Protein AF-A0A958SBP0-F1 (afdb_monomer_lite)

Secondary structure (DSSP, 8-state):
-HHHHHHHTT--HHHHHHHHHHHHT--SS-HHHHHHHHT--S---HHHHHHHHHHHHHHIIIIIS---HHHHHHTTT-HHHHHHHHHHHGGG-

Sequence (93 aa):
KHLGLIRYATLPTWIDEGYADYIAQDSTVSREEGIALLKSDKSVDWKSINNFVYGQVVKFALETKKWSFEDLVNHGSDFEKLRIEFFESLKNL

Foldseek 3Di:
DVVVVVLVVDQQPLLVLLVVCLVVVDQPADPVRLVVVVVDPDDDPPVSNSSVLSVQLNCCCCPVVVDDSVRCSVCRVCSVVSSVVSVVVSVVD

Structure (mmCIF, N/CA/C/O backbone):
data_AF-A0A958SBP0-F1
#
_entry.id   AF-A0A958SBP0-F1
#
loop_
_atom_site.group_PDB
_atom_site.id
_atom_site.type_symbol
_atom_site.label_atom_id
_atom_site.label_alt_id
_atom_site.label_comp_id
_atom_site.label_asym_id
_atom_site.label_entity_id
_atom_site.label_seq_id
_atom_site.pdbx_PDB_ins_code
_atom_site.Cartn_x
_atom_site.Cartn_y
_atom_site.Cartn_z
_atom_site.occupancy
_atom_site.B_iso_or_equiv
_atom_site.auth_seq_id
_atom_site.auth_comp_id
_atom_site.auth_asym_id
_atom_site.auth_atom_id
_atom_site.pdbx_PDB_model_num
ATOM 1 N N . LYS A 1 1 ? 7.069 -1.734 -25.657 1.00 47.59 1 LYS A N 1
ATOM 2 C CA . LYS A 1 1 ? 6.823 -2.959 -24.848 1.00 47.59 1 LYS A CA 1
ATOM 3 C C . LYS A 1 1 ? 7.923 -3.259 -23.815 1.00 47.59 1 LYS A C 1
ATOM 5 O O . LYS A 1 1 ? 7.609 -3.908 -22.833 1.00 47.59 1 LYS A O 1
ATOM 10 N N . HIS A 1 2 ? 9.163 -2.768 -23.959 1.00 51.94 2 HIS A N 1
ATOM 11 C CA . HIS A 1 2 ? 10.237 -3.034 -22.978 1.00 51.94 2 HIS A CA 1
ATOM 12 C C . HIS A 1 2 ? 10.253 -2.103 -21.751 1.00 51.94 2 HIS A C 1
ATOM 14 O O . HIS A 1 2 ? 10.692 -2.526 -20.691 1.00 51.94 2 HIS A O 1
ATOM 20 N N . LEU A 1 3 ? 9.702 -0.885 -21.850 1.00 52.75 3 LEU A N 1
ATOM 21 C CA . LEU A 1 3 ? 9.647 0.055 -20.719 1.00 52.75 3 LEU A CA 1
ATOM 22 C C . LEU A 1 3 ? 8.768 -0.452 -19.558 1.00 52.75 3 LEU A C 1
ATOM 24 O O . LEU A 1 3 ? 9.097 -0.231 -18.399 1.00 52.75 3 LEU A O 1
ATOM 28 N N . GLY A 1 4 ? 7.687 -1.181 -19.869 1.00 53.16 4 GLY A N 1
ATOM 29 C CA . GLY A 1 4 ? 6.839 -1.819 -18.857 1.00 53.16 4 GLY A CA 1
ATOM 30 C C . GLY A 1 4 ? 7.609 -2.863 -18.048 1.00 53.16 4 GLY A C 1
ATOM 31 O O . GLY A 1 4 ? 7.627 -2.788 -16.829 1.00 53.16 4 GLY A O 1
ATOM 32 N N . LEU A 1 5 ? 8.328 -3.769 -18.721 1.00 54.03 5 LEU A N 1
ATOM 33 C CA . LEU A 1 5 ? 9.136 -4.814 -18.074 1.00 54.03 5 LEU A CA 1
ATOM 34 C C . LEU A 1 5 ? 10.251 -4.243 -17.180 1.00 54.03 5 LEU A C 1
ATOM 36 O O . LEU A 1 5 ? 10.504 -4.791 -16.114 1.00 54.03 5 LEU A O 1
ATOM 40 N N . ILE A 1 6 ? 10.877 -3.128 -17.576 1.00 54.38 6 ILE A N 1
ATOM 41 C CA . ILE A 1 6 ? 11.906 -2.458 -16.762 1.00 54.38 6 ILE A CA 1
ATOM 42 C C . ILE A 1 6 ? 11.293 -1.843 -15.496 1.00 54.38 6 ILE A C 1
ATOM 44 O O . ILE A 1 6 ? 11.874 -1.974 -14.426 1.00 54.38 6 ILE A O 1
ATOM 48 N N . ARG A 1 7 ? 10.102 -1.230 -15.590 1.00 55.50 7 ARG A N 1
ATOM 49 C CA . ARG A 1 7 ? 9.398 -0.678 -14.417 1.00 55.50 7 ARG A CA 1
ATOM 50 C C . ARG A 1 7 ? 8.979 -1.761 -13.421 1.00 55.50 7 ARG A C 1
ATOM 52 O O . ARG A 1 7 ? 9.072 -1.528 -12.223 1.00 55.50 7 ARG A O 1
ATOM 59 N N . TYR A 1 8 ? 8.565 -2.935 -13.906 1.00 56.91 8 TYR A N 1
ATOM 60 C CA . TYR A 1 8 ? 8.251 -4.084 -13.047 1.00 56.91 8 TYR A CA 1
ATOM 61 C C . TYR A 1 8 ? 9.490 -4.646 -12.332 1.00 56.91 8 TYR A C 1
ATOM 63 O O . TYR A 1 8 ? 9.379 -5.098 -11.201 1.00 56.91 8 TYR A O 1
ATOM 71 N N . ALA A 1 9 ? 10.674 -4.579 -12.951 1.00 60.91 9 ALA A N 1
ATOM 72 C CA . ALA A 1 9 ? 11.920 -5.054 -12.345 1.00 60.91 9 ALA A CA 1
ATOM 73 C C . ALA A 1 9 ? 12.454 -4.149 -11.213 1.00 60.91 9 ALA A C 1
ATOM 75 O O . ALA A 1 9 ? 13.373 -4.548 -10.502 1.00 60.91 9 ALA A O 1
ATOM 76 N N . THR A 1 10 ? 11.912 -2.937 -11.051 1.00 74.25 10 THR A N 1
ATOM 77 C CA . THR A 1 10 ? 12.364 -1.944 -10.060 1.00 74.25 10 THR A CA 1
ATOM 78 C C . THR A 1 10 ? 11.216 -1.408 -9.209 1.00 74.25 10 THR A C 1
ATOM 80 O O . THR A 1 10 ? 11.226 -0.234 -8.826 1.00 74.25 10 THR A O 1
ATOM 83 N N . LEU A 1 11 ? 10.186 -2.219 -8.961 1.00 82.56 11 LEU A N 1
ATOM 84 C CA . LEU A 1 11 ? 9.096 -1.793 -8.092 1.00 82.56 11 LEU A CA 1
ATOM 85 C C . LEU A 1 11 ? 9.617 -1.545 -6.670 1.00 82.56 11 LEU A C 1
ATOM 87 O O . LEU A 1 11 ? 10.415 -2.332 -6.157 1.00 82.56 11 LEU A O 1
ATOM 91 N N . PRO A 1 12 ? 9.172 -0.463 -6.010 1.00 88.69 12 PRO A N 1
ATOM 92 C CA . PRO A 1 12 ? 9.379 -0.303 -4.581 1.00 88.69 12 PRO A CA 1
ATOM 93 C C . PRO A 1 12 ? 8.842 -1.516 -3.818 1.00 88.69 12 PRO A C 1
ATOM 95 O O . PRO A 1 12 ? 7.735 -1.975 -4.097 1.00 88.69 12 PRO A O 1
ATOM 98 N N . THR A 1 13 ? 9.591 -1.983 -2.817 1.00 89.12 13 THR A N 1
ATOM 99 C CA . THR A 1 13 ? 9.255 -3.179 -2.023 1.00 89.12 13 THR A CA 1
ATOM 100 C C . THR A 1 13 ? 7.831 -3.149 -1.473 1.00 89.12 13 THR A C 1
ATOM 102 O O . THR A 1 13 ? 7.133 -4.151 -1.535 1.00 89.12 13 THR A O 1
ATOM 105 N N . TRP A 1 14 ? 7.358 -1.989 -1.008 1.00 90.00 14 TRP A N 1
ATOM 106 C CA . TRP A 1 14 ? 6.009 -1.854 -0.455 1.00 90.00 14 TRP A CA 1
ATOM 107 C C . TRP A 1 14 ? 4.892 -2.060 -1.491 1.00 90.00 14 TRP A C 1
ATOM 109 O O . TRP A 1 14 ? 3.799 -2.489 -1.128 1.00 90.00 14 TRP A O 1
ATOM 119 N N . ILE A 1 15 ? 5.150 -1.760 -2.771 1.00 92.00 15 ILE A N 1
ATOM 120 C CA . ILE A 1 15 ? 4.210 -2.043 -3.862 1.00 92.00 15 ILE A CA 1
ATOM 121 C C . ILE A 1 15 ? 4.279 -3.520 -4.205 1.00 92.00 15 ILE A C 1
ATOM 123 O O . ILE A 1 15 ? 3.236 -4.138 -4.351 1.00 92.00 15 ILE A O 1
ATOM 127 N N . ASP A 1 16 ? 5.483 -4.075 -4.332 1.00 90.44 16 ASP A N 1
ATOM 128 C CA . ASP A 1 16 ? 5.667 -5.473 -4.720 1.00 90.44 16 ASP A CA 1
ATOM 129 C C . ASP A 1 16 ? 5.039 -6.428 -3.689 1.00 90.44 16 ASP A C 1
ATOM 131 O O . ASP A 1 16 ? 4.098 -7.160 -3.999 1.00 90.44 16 ASP A O 1
ATOM 135 N N . GLU A 1 17 ? 5.462 -6.327 -2.427 1.00 88.25 17 GLU A N 1
ATOM 136 C CA . GLU A 1 17 ? 4.945 -7.155 -1.332 1.00 88.25 17 GLU A CA 1
ATOM 137 C C . GLU A 1 17 ? 3.480 -6.821 -1.013 1.00 88.25 17 GLU A C 1
ATOM 139 O O . GLU A 1 17 ? 2.640 -7.713 -0.921 1.00 88.25 17 GLU A O 1
ATOM 144 N N . GLY A 1 18 ? 3.135 -5.532 -0.913 1.00 90.19 18 GLY A N 1
ATOM 145 C CA . GLY A 1 18 ? 1.780 -5.116 -0.548 1.00 90.19 18 GLY A CA 1
ATOM 146 C C . GLY A 1 18 ? 0.729 -5.441 -1.613 1.00 90.19 18 GLY A C 1
ATOM 147 O O . GLY A 1 18 ? -0.411 -5.765 -1.278 1.00 90.19 18 GLY A O 1
ATOM 148 N N . TYR A 1 19 ? 1.084 -5.375 -2.901 1.00 90.69 19 TYR A N 1
ATOM 149 C CA . TYR A 1 19 ? 0.176 -5.756 -3.984 1.00 90.69 19 TYR A CA 1
ATOM 150 C C . TYR A 1 19 ? 0.025 -7.273 -4.088 1.00 90.69 19 TYR A C 1
ATOM 152 O O . TYR A 1 19 ? -1.086 -7.743 -4.336 1.00 90.69 19 TYR A O 1
ATOM 160 N N . ALA A 1 20 ? 1.093 -8.040 -3.846 1.00 88.25 20 ALA A N 1
ATOM 161 C CA . ALA A 1 20 ? 1.002 -9.493 -3.738 1.00 88.25 20 ALA A CA 1
ATOM 162 C C . ALA A 1 20 ? 0.038 -9.909 -2.612 1.00 88.25 20 ALA A C 1
ATOM 164 O O . ALA A 1 20 ? -0.890 -10.679 -2.871 1.00 88.25 20 ALA A O 1
ATOM 165 N N . ASP A 1 21 ? 0.177 -9.322 -1.419 1.00 85.44 21 ASP A N 1
ATOM 166 C CA . ASP A 1 21 ? -0.726 -9.556 -0.282 1.00 85.44 21 ASP A CA 1
ATOM 167 C C . ASP A 1 21 ? -2.177 -9.146 -0.604 1.00 85.44 21 ASP A C 1
ATOM 169 O O . ASP A 1 21 ? -3.127 -9.869 -0.296 1.00 85.44 21 ASP A O 1
ATOM 173 N N . TYR A 1 22 ? -2.376 -8.006 -1.279 1.00 87.56 22 TYR A N 1
ATOM 174 C CA . TYR A 1 22 ? -3.704 -7.551 -1.708 1.00 87.56 22 TYR A CA 1
ATOM 175 C C . TYR A 1 22 ? -4.388 -8.546 -2.659 1.00 87.56 22 TYR A C 1
ATOM 177 O O . TYR A 1 22 ? -5.574 -8.839 -2.495 1.00 87.56 22 TYR A O 1
ATOM 185 N N . ILE A 1 23 ? -3.656 -9.076 -3.645 1.00 87.19 23 ILE A N 1
ATOM 186 C CA . ILE A 1 23 ? -4.186 -10.042 -4.620 1.00 87.19 23 ILE A CA 1
ATOM 187 C C . ILE A 1 23 ? -4.443 -11.403 -3.978 1.00 87.19 23 ILE A C 1
ATOM 189 O O . ILE A 1 23 ? -5.452 -12.036 -4.296 1.00 87.19 23 ILE A O 1
ATOM 193 N N . ALA A 1 24 ? -3.567 -11.841 -3.071 1.00 83.75 24 ALA A N 1
ATOM 194 C CA . ALA A 1 24 ? -3.746 -13.084 -2.331 1.00 83.75 24 ALA A CA 1
ATOM 195 C C . ALA A 1 24 ? -5.034 -13.072 -1.491 1.00 83.75 24 ALA A C 1
ATOM 197 O O . ALA A 1 24 ? -5.590 -14.135 -1.229 1.00 83.75 24 ALA A O 1
ATOM 198 N N . GLN A 1 25 ? -5.519 -11.882 -1.097 1.00 72.38 25 GLN A N 1
ATOM 199 C CA . GLN A 1 25 ? -6.618 -11.679 -0.138 1.00 72.38 25 GLN A CA 1
ATOM 200 C C . GLN A 1 25 ? -6.403 -12.399 1.201 1.00 72.38 25 GLN A C 1
ATOM 202 O O . GLN A 1 25 ? -7.322 -12.493 2.013 1.00 72.38 25 GLN A O 1
ATOM 207 N N . ASP A 1 26 ? -5.185 -12.873 1.435 1.00 60.50 26 ASP A N 1
ATOM 208 C CA . ASP A 1 26 ? -4.791 -13.680 2.569 1.00 60.50 26 ASP A CA 1
ATOM 209 C C . ASP A 1 26 ? -3.536 -13.031 3.138 1.00 60.50 26 ASP A C 1
ATOM 211 O O . ASP A 1 26 ? -2.487 -12.970 2.498 1.00 60.50 26 ASP A O 1
ATOM 215 N N . SER A 1 27 ? -3.697 -12.433 4.310 1.00 58.72 27 SER A N 1
ATOM 216 C CA . SER A 1 27 ? -2.619 -11.810 5.059 1.00 58.72 27 SER A CA 1
ATOM 217 C C . SER A 1 27 ? -2.368 -12.694 6.266 1.00 58.72 27 SER A C 1
ATOM 219 O O . SER A 1 27 ? -3.312 -13.076 6.955 1.00 58.72 27 SER A O 1
ATOM 221 N N . THR A 1 28 ? -1.098 -12.962 6.572 1.00 59.28 28 THR A N 1
ATOM 222 C CA . THR A 1 28 ? -0.677 -13.738 7.753 1.00 59.28 28 THR A CA 1
ATOM 223 C C . THR A 1 28 ? -1.249 -13.181 9.068 1.00 59.28 28 THR A C 1
ATOM 225 O O . THR A 1 28 ? -1.301 -13.886 10.071 1.00 59.28 28 THR A O 1
ATOM 228 N N . VAL A 1 29 ? -1.680 -11.915 9.069 1.00 63.03 29 VAL A N 1
ATOM 229 C CA . VAL A 1 29 ? -2.357 -11.236 10.179 1.00 63.03 29 VAL A CA 1
ATOM 230 C C . VAL A 1 29 ? -3.732 -10.761 9.699 1.00 63.03 29 VAL A C 1
ATOM 232 O O . VAL A 1 29 ? -3.816 -10.041 8.700 1.00 63.03 29 VAL A O 1
ATOM 235 N N . SER A 1 30 ? -4.822 -11.111 10.386 1.00 67.81 30 SER A N 1
ATOM 236 C CA . SER A 1 30 ? -6.144 -10.585 10.006 1.00 67.81 30 SER A CA 1
ATOM 237 C C . SER A 1 30 ? -6.179 -9.054 10.111 1.00 67.81 30 SER A C 1
ATOM 239 O O . SER A 1 30 ? -5.402 -8.439 10.848 1.00 67.81 30 SER A O 1
ATOM 241 N N . ARG A 1 31 ? -7.080 -8.398 9.370 1.00 66.81 31 ARG A N 1
ATOM 242 C CA . ARG A 1 31 ? -7.197 -6.929 9.399 1.00 66.81 31 ARG A CA 1
ATOM 243 C C . ARG A 1 31 ? -7.429 -6.426 10.826 1.00 66.81 31 ARG A C 1
ATOM 245 O O . ARG A 1 31 ? -6.849 -5.420 11.228 1.00 66.81 31 ARG A O 1
ATOM 252 N N . GLU A 1 32 ? -8.257 -7.134 11.579 1.00 68.19 32 GLU A N 1
ATOM 253 C CA . GLU A 1 32 ? -8.621 -6.830 12.956 1.00 68.19 32 GLU A CA 1
ATOM 254 C C . GLU A 1 32 ? -7.421 -6.988 13.899 1.00 68.19 32 GLU A C 1
ATOM 256 O O . GLU A 1 32 ? -7.140 -6.079 14.683 1.00 68.19 32 GLU A O 1
ATOM 261 N N . GLU A 1 33 ? -6.665 -8.086 13.782 1.00 69.38 33 GLU A N 1
ATOM 262 C CA . GLU A 1 33 ? -5.442 -8.312 14.564 1.00 69.38 33 GLU A CA 1
ATOM 263 C C . GLU A 1 33 ? -4.366 -7.278 14.241 1.00 69.38 33 GLU A C 1
ATOM 265 O O . GLU A 1 33 ? -3.732 -6.739 15.145 1.00 69.38 33 GLU A O 1
ATOM 270 N N . GLY A 1 34 ? -4.182 -6.943 12.966 1.00 70.75 34 GLY A N 1
ATOM 271 C CA . GLY A 1 34 ? -3.166 -5.988 12.553 1.00 70.75 34 GLY A CA 1
ATOM 272 C C . GLY A 1 34 ? -3.507 -4.557 12.966 1.00 70.75 34 GLY A C 1
ATOM 273 O O . GLY A 1 34 ? -2.634 -3.838 13.445 1.00 70.75 34 GLY A O 1
ATOM 274 N N . ILE A 1 35 ? -4.780 -4.143 12.899 1.00 71.81 35 ILE A N 1
ATOM 275 C CA . ILE A 1 35 ? -5.219 -2.850 13.454 1.00 71.81 35 ILE A CA 1
ATOM 276 C C . ILE A 1 35 ? -5.042 -2.825 14.978 1.00 71.81 35 ILE A C 1
ATOM 278 O O . ILE A 1 35 ? -4.604 -1.809 15.521 1.00 71.81 35 ILE A O 1
ATOM 282 N N . ALA A 1 36 ? -5.352 -3.921 15.676 1.00 74.31 36 ALA A N 1
ATOM 283 C CA . ALA A 1 36 ? -5.141 -4.019 17.118 1.00 74.31 36 ALA A CA 1
ATOM 284 C C . ALA A 1 36 ? -3.650 -3.926 17.483 1.00 74.31 36 ALA A C 1
ATOM 286 O O . ALA A 1 36 ? -3.303 -3.204 18.417 1.00 74.31 36 ALA A O 1
ATOM 287 N N . LEU A 1 37 ? -2.769 -4.578 16.716 1.00 72.75 37 LEU A N 1
ATOM 288 C CA . LEU A 1 37 ? -1.315 -4.497 16.879 1.00 72.75 37 LEU A CA 1
ATOM 289 C C . LEU A 1 37 ? -0.794 -3.079 16.638 1.00 72.75 37 LEU A C 1
ATOM 291 O O . LEU A 1 37 ? -0.028 -2.577 17.456 1.00 72.75 37 LEU A O 1
ATOM 295 N N . LEU A 1 38 ? -1.266 -2.405 15.584 1.00 73.06 38 LEU A N 1
ATOM 296 C CA . LEU A 1 38 ? -0.921 -1.012 15.275 1.00 73.06 38 LEU A CA 1
ATOM 297 C C . LEU A 1 38 ? -1.364 -0.023 16.363 1.00 73.06 38 L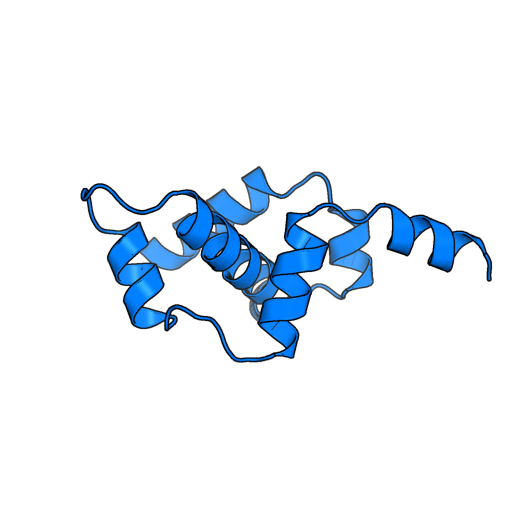EU A C 1
ATOM 299 O O . LEU A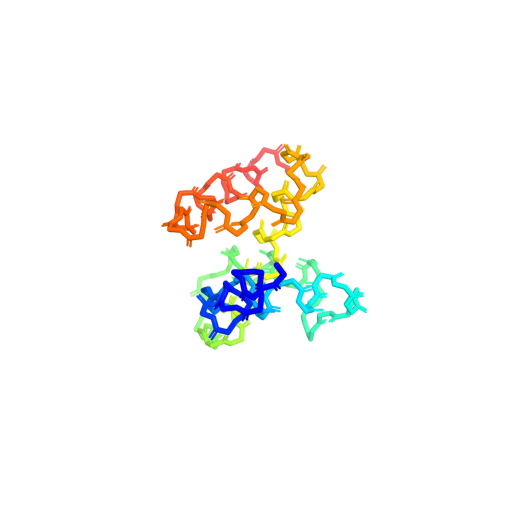 1 38 ? -0.734 1.017 16.538 1.00 73.06 38 LEU A O 1
ATOM 303 N N . LYS A 1 39 ? -2.448 -0.331 17.083 1.00 70.50 39 LYS A N 1
ATOM 304 C CA . LYS A 1 39 ? -2.936 0.459 18.225 1.00 70.50 39 LYS A CA 1
ATOM 305 C C . LYS A 1 39 ? -2.283 0.056 19.557 1.00 70.50 39 LYS A C 1
ATOM 307 O O . LYS A 1 39 ? -2.513 0.733 20.557 1.00 70.50 39 LYS A O 1
ATOM 312 N N . SER A 1 40 ? -1.509 -1.032 19.602 1.00 68.19 40 SER A N 1
ATOM 313 C CA . SER A 1 40 ? -0.915 -1.561 20.834 1.00 68.19 40 SER A CA 1
ATOM 314 C C . SER A 1 40 ? 0.516 -1.064 21.053 1.00 68.19 40 SER A C 1
ATOM 316 O O . SER A 1 40 ? 1.319 -1.030 20.130 1.00 68.19 40 SER A O 1
ATOM 318 N N . ASP A 1 41 ? 0.856 -0.748 22.302 1.00 57.94 41 ASP A N 1
ATOM 319 C CA . ASP A 1 41 ? 2.177 -0.241 22.715 1.00 57.94 41 ASP A CA 1
ATOM 320 C C . ASP A 1 41 ? 3.188 -1.375 23.014 1.00 57.94 41 ASP A C 1
ATOM 322 O O . ASP A 1 41 ? 4.137 -1.219 23.783 1.00 57.94 41 ASP A O 1
ATOM 326 N N . LYS A 1 42 ? 2.939 -2.587 22.497 1.00 57.81 42 LYS A N 1
ATOM 327 C CA . LYS A 1 42 ? 3.756 -3.776 22.795 1.00 57.81 42 LYS A CA 1
ATOM 328 C C . LYS A 1 42 ? 4.815 -4.006 21.724 1.00 57.81 42 LYS A C 1
ATOM 330 O O . LYS A 1 42 ? 4.658 -3.597 20.585 1.00 57.81 42 LYS A O 1
ATOM 335 N N . SER A 1 43 ? 5.893 -4.687 22.112 1.00 54.84 43 SER A N 1
ATOM 336 C CA . SER A 1 43 ? 7.047 -5.047 21.281 1.00 54.84 43 SER A CA 1
ATOM 337 C C . SER A 1 43 ? 6.646 -5.926 20.092 1.00 54.84 43 SER A C 1
ATOM 339 O O . SER A 1 43 ? 6.735 -7.155 20.159 1.00 54.84 43 SER A O 1
ATOM 341 N N . VAL A 1 44 ? 6.148 -5.314 19.025 1.00 58.25 44 VAL A N 1
ATOM 342 C CA . VAL A 1 44 ? 5.734 -6.056 17.843 1.00 58.25 44 VAL A CA 1
ATOM 343 C C . VAL A 1 44 ? 6.953 -6.418 16.997 1.00 58.25 44 VAL A C 1
ATOM 345 O O . VAL A 1 44 ? 7.933 -5.673 16.940 1.00 58.25 44 VAL A O 1
ATOM 348 N N . ASP A 1 45 ? 6.889 -7.572 16.334 1.00 65.38 45 ASP A N 1
ATOM 349 C CA . ASP A 1 45 ? 7.795 -7.889 15.238 1.00 65.38 45 ASP A CA 1
ATOM 350 C C . ASP A 1 45 ? 7.609 -6.867 14.110 1.00 65.38 45 ASP A C 1
ATOM 352 O O . ASP A 1 45 ? 6.666 -6.922 13.314 1.00 65.38 45 ASP A O 1
ATOM 356 N N . TRP A 1 46 ? 8.540 -5.919 14.064 1.00 64.50 46 TRP A N 1
ATOM 357 C CA . TRP A 1 46 ? 8.559 -4.827 13.104 1.00 64.50 46 TRP A CA 1
ATOM 358 C C . TRP A 1 46 ? 8.582 -5.309 11.653 1.00 64.50 46 TRP A C 1
ATOM 360 O O . TRP A 1 46 ? 8.069 -4.607 10.786 1.00 64.50 46 TRP A O 1
ATOM 370 N N . LYS A 1 47 ? 9.123 -6.503 11.368 1.00 66.94 47 LYS A N 1
ATOM 371 C CA . LYS A 1 47 ? 9.150 -7.034 10.001 1.00 66.94 47 LYS A CA 1
ATOM 372 C C . LYS A 1 47 ? 7.757 -7.473 9.553 1.00 66.94 47 LYS A C 1
ATOM 374 O O . LYS A 1 47 ? 7.295 -7.038 8.505 1.00 66.94 47 LYS A O 1
ATOM 379 N N . SER A 1 48 ? 7.074 -8.270 10.372 1.00 64.25 48 SER A N 1
ATOM 380 C CA . SER A 1 48 ? 5.702 -8.709 10.090 1.00 64.25 48 SER A CA 1
ATOM 381 C C . SER A 1 48 ? 4.711 -7.537 10.070 1.00 64.25 48 SER A C 1
ATOM 383 O O . SER A 1 48 ? 3.808 -7.513 9.234 1.00 64.25 48 SER A O 1
ATOM 385 N N . ILE A 1 49 ? 4.917 -6.514 10.913 1.00 74.81 49 ILE A N 1
ATOM 386 C CA . ILE A 1 49 ? 4.157 -5.256 10.822 1.00 74.81 49 ILE A CA 1
ATOM 387 C C . ILE A 1 49 ? 4.356 -4.574 9.478 1.00 74.81 49 ILE A C 1
ATOM 389 O O . ILE A 1 49 ? 3.380 -4.090 8.913 1.00 74.81 49 ILE A O 1
ATOM 393 N N . ASN A 1 50 ? 5.591 -4.470 8.988 1.00 79.88 50 ASN A N 1
ATOM 394 C CA . ASN A 1 50 ? 5.860 -3.706 7.773 1.00 79.88 50 ASN A CA 1
ATOM 395 C C . ASN A 1 50 ? 5.126 -4.304 6.574 1.00 79.88 50 ASN A C 1
ATOM 397 O O . ASN A 1 50 ? 4.456 -3.560 5.863 1.00 79.88 50 ASN A O 1
ATOM 401 N N . ASN A 1 51 ? 5.153 -5.628 6.423 1.00 80.62 51 ASN A N 1
ATOM 402 C CA . ASN A 1 51 ? 4.440 -6.313 5.344 1.00 80.62 51 ASN A CA 1
ATOM 403 C C . ASN A 1 51 ? 2.924 -6.117 5.471 1.00 80.62 51 ASN A C 1
ATOM 405 O O . ASN A 1 51 ? 2.268 -5.704 4.515 1.00 80.62 51 ASN A O 1
ATOM 409 N N . PHE A 1 52 ? 2.380 -6.273 6.685 1.00 83.81 52 PHE A N 1
ATOM 410 C CA . PHE A 1 52 ? 0.972 -5.974 6.946 1.00 83.81 52 PHE A CA 1
ATOM 411 C C . PHE A 1 52 ? 0.613 -4.527 6.565 1.00 83.81 52 PHE A C 1
ATOM 413 O O . PHE A 1 52 ? -0.383 -4.285 5.884 1.00 83.81 52 PHE A O 1
ATOM 420 N N . VAL A 1 53 ? 1.435 -3.551 6.964 1.00 87.19 53 VAL A N 1
ATOM 421 C CA . VAL A 1 53 ? 1.233 -2.131 6.644 1.00 87.19 53 VAL A CA 1
ATOM 422 C C . VAL A 1 53 ? 1.312 -1.894 5.138 1.00 87.19 53 VAL A C 1
ATOM 424 O O . VAL A 1 53 ? 0.480 -1.155 4.620 1.00 87.19 53 VAL A O 1
ATOM 427 N N . TYR A 1 54 ? 2.247 -2.519 4.420 1.00 90.94 54 TYR A N 1
ATOM 428 C CA . TYR A 1 54 ? 2.333 -2.426 2.960 1.00 90.94 54 TYR A CA 1
ATOM 429 C C . TYR A 1 54 ? 1.039 -2.900 2.299 1.00 90.94 54 TYR A C 1
ATOM 431 O O . TYR A 1 54 ? 0.451 -2.151 1.516 1.00 90.94 54 TYR A O 1
ATOM 439 N N . GLY A 1 55 ? 0.533 -4.073 2.690 1.00 89.75 55 GLY A N 1
ATOM 440 C CA . GLY A 1 55 ? -0.743 -4.596 2.204 1.00 89.75 55 GLY A CA 1
ATOM 441 C C . GLY A 1 55 ? -1.918 -3.656 2.493 1.00 89.75 55 GLY A C 1
ATOM 442 O O . GLY A 1 55 ? -2.718 -3.362 1.602 1.00 89.75 55 GLY A O 1
ATOM 443 N N . GLN A 1 56 ? -2.009 -3.107 3.711 1.00 89.44 56 GLN A N 1
ATOM 444 C CA . GLN A 1 56 ? -3.085 -2.171 4.060 1.00 89.44 56 GLN A CA 1
ATOM 445 C C . GLN A 1 56 ? -2.983 -0.834 3.316 1.00 89.44 56 GLN A C 1
ATOM 447 O O . GLN A 1 56 ? -4.006 -0.291 2.901 1.00 89.44 56 GLN A O 1
ATOM 452 N N . VAL A 1 57 ? -1.775 -0.304 3.116 1.00 91.69 57 VAL A N 1
ATOM 453 C CA . VAL A 1 57 ? -1.551 0.947 2.377 1.00 91.69 57 VAL A CA 1
ATOM 454 C C . VAL A 1 57 ? -1.891 0.773 0.897 1.00 91.69 57 VAL A C 1
ATOM 456 O O . VAL A 1 57 ? -2.580 1.622 0.329 1.00 91.69 57 VAL A O 1
ATOM 459 N N . VAL A 1 58 ? -1.489 -0.343 0.280 1.00 93.06 58 VAL A N 1
ATOM 460 C CA . VAL A 1 58 ? -1.876 -0.680 -1.099 1.00 93.06 58 VAL A CA 1
ATOM 461 C C . VAL A 1 58 ? -3.393 -0.825 -1.210 1.00 93.06 58 VAL A C 1
ATOM 463 O O . VAL A 1 58 ? -4.006 -0.206 -2.081 1.00 93.06 58 VAL A O 1
ATOM 466 N N . LYS A 1 59 ? -4.026 -1.558 -0.287 1.00 91.50 59 LYS A N 1
ATOM 467 C CA . LYS A 1 59 ? -5.485 -1.701 -0.242 1.00 91.50 59 LYS A CA 1
ATOM 468 C C . LYS A 1 59 ? -6.187 -0.351 -0.098 1.00 91.50 59 LYS A C 1
ATOM 470 O O . LYS A 1 59 ? -7.134 -0.074 -0.826 1.00 91.50 59 LYS A O 1
ATOM 475 N N . PHE A 1 60 ? -5.706 0.517 0.789 1.00 92.19 60 PHE A N 1
ATOM 476 C CA . PHE A 1 60 ? -6.232 1.870 0.969 1.00 92.19 60 PHE A CA 1
ATOM 477 C C . PHE A 1 60 ? -6.128 2.704 -0.317 1.00 92.19 60 PHE A C 1
ATOM 479 O O . PHE A 1 60 ? -7.097 3.356 -0.712 1.00 92.19 60 PHE A O 1
ATOM 486 N N . ALA A 1 61 ? -4.991 2.653 -1.013 1.00 93.56 61 ALA A N 1
ATOM 487 C CA . ALA A 1 61 ? -4.812 3.358 -2.279 1.00 93.56 61 ALA A CA 1
ATOM 488 C C . ALA A 1 61 ? -5.786 2.857 -3.365 1.00 93.56 61 ALA A C 1
ATOM 490 O O . ALA A 1 61 ? -6.455 3.663 -4.016 1.00 93.56 61 ALA A O 1
ATOM 491 N N . LEU A 1 62 ? -5.924 1.539 -3.526 1.00 92.75 62 LEU A N 1
ATOM 492 C CA . LEU A 1 62 ? -6.782 0.938 -4.554 1.00 92.75 62 LEU A CA 1
ATOM 493 C C . LEU A 1 62 ? -8.277 1.084 -4.238 1.00 92.75 62 LEU A C 1
ATOM 495 O O . LEU A 1 62 ? -9.070 1.474 -5.093 1.00 92.75 62 LEU A O 1
ATOM 499 N N . GLU A 1 63 ? -8.686 0.786 -3.007 1.00 91.94 63 GLU A N 1
ATOM 500 C CA . GLU A 1 63 ? -10.101 0.701 -2.643 1.00 91.94 63 GLU A CA 1
ATOM 501 C C . GLU A 1 63 ? -10.674 2.033 -2.169 1.00 91.94 63 GLU A C 1
ATOM 503 O O . GLU A 1 63 ? -11.813 2.354 -2.517 1.00 91.94 63 GLU A O 1
ATOM 508 N N . THR A 1 64 ? -9.912 2.820 -1.407 1.00 91.19 64 THR A N 1
ATOM 509 C CA . THR A 1 64 ? -10.392 4.095 -0.853 1.00 91.19 64 THR A CA 1
ATOM 510 C C . THR A 1 64 ? -10.055 5.254 -1.778 1.00 91.19 64 THR A C 1
ATOM 512 O O . THR A 1 64 ? -10.948 6.015 -2.146 1.00 91.19 64 THR A O 1
ATOM 515 N N . LYS A 1 65 ? -8.791 5.376 -2.207 1.00 92.25 65 LYS A N 1
ATOM 516 C CA . LYS A 1 65 ? -8.366 6.459 -3.115 1.00 92.25 65 LYS A CA 1
ATOM 517 C C . LYS A 1 65 ? -8.683 6.182 -4.588 1.00 92.25 65 LYS A C 1
ATOM 519 O O . LYS A 1 65 ? -8.529 7.087 -5.404 1.00 92.25 65 LYS A O 1
ATOM 524 N N . LYS A 1 66 ? -9.157 4.972 -4.916 1.00 94.31 66 LYS A N 1
ATOM 525 C CA . LYS A 1 66 ? -9.527 4.533 -6.276 1.00 94.31 66 LYS A CA 1
ATOM 526 C C . LYS A 1 66 ? -8.381 4.634 -7.285 1.00 94.31 66 LYS A C 1
ATOM 528 O O . LYS A 1 66 ? -8.612 4.889 -8.463 1.00 94.31 66 LYS A O 1
ATOM 533 N N . TRP A 1 67 ? -7.149 4.446 -6.821 1.00 93.56 67 TRP A N 1
ATOM 534 C CA . TRP A 1 67 ? -5.976 4.414 -7.687 1.00 93.56 67 TRP A CA 1
ATOM 535 C C . TRP A 1 67 ? -5.969 3.150 -8.544 1.00 93.56 67 TRP A C 1
ATOM 537 O O . TRP A 1 67 ? -6.381 2.078 -8.101 1.00 93.56 67 TRP A O 1
ATOM 547 N N . SER A 1 68 ? -5.474 3.266 -9.771 1.00 92.50 68 SER A N 1
ATOM 548 C CA . SER A 1 68 ? -5.091 2.107 -10.570 1.00 92.50 68 SER A CA 1
ATOM 549 C C . SER A 1 68 ? -3.738 1.553 -10.106 1.00 92.50 68 SER A C 1
ATOM 551 O O . SER A 1 68 ? -2.987 2.200 -9.373 1.00 92.50 68 SER A O 1
ATOM 553 N N . PHE A 1 69 ? -3.378 0.356 -10.575 1.00 88.88 69 PHE A N 1
ATOM 554 C CA . PHE A 1 69 ? -2.021 -0.154 -10.366 1.00 88.88 69 PHE A CA 1
ATOM 555 C C . PHE A 1 69 ? -0.962 0.768 -10.995 1.00 88.88 69 PHE A C 1
ATOM 557 O O . PHE A 1 69 ? 0.103 0.972 -10.423 1.00 88.88 69 PHE A O 1
ATOM 564 N N . GLU A 1 70 ? -1.253 1.380 -12.145 1.00 90.25 70 GLU A N 1
ATOM 565 C CA . GLU A 1 70 ? -0.324 2.321 -12.772 1.00 90.25 70 GLU A CA 1
ATOM 566 C C . GLU A 1 70 ? -0.116 3.578 -11.915 1.00 90.25 70 GLU A C 1
ATOM 568 O O . GLU A 1 70 ? 1.017 4.045 -11.782 1.00 90.25 70 GLU A O 1
ATOM 573 N N . ASP A 1 71 ? -1.172 4.065 -11.257 1.00 91.75 71 ASP A N 1
ATOM 574 C CA . ASP A 1 71 ? -1.072 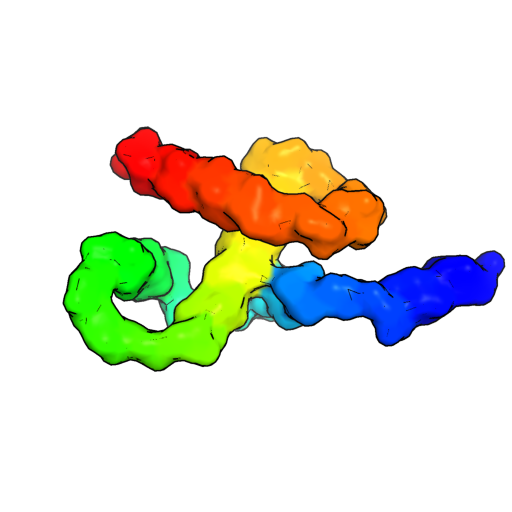5.162 -10.293 1.00 91.75 71 ASP A CA 1
ATOM 575 C C . ASP A 1 71 ? -0.191 4.780 -9.101 1.00 91.75 71 ASP A C 1
ATOM 577 O O . ASP A 1 71 ? 0.674 5.568 -8.729 1.00 91.75 71 ASP A O 1
ATOM 581 N N . LEU A 1 72 ? -0.334 3.569 -8.546 1.00 90.38 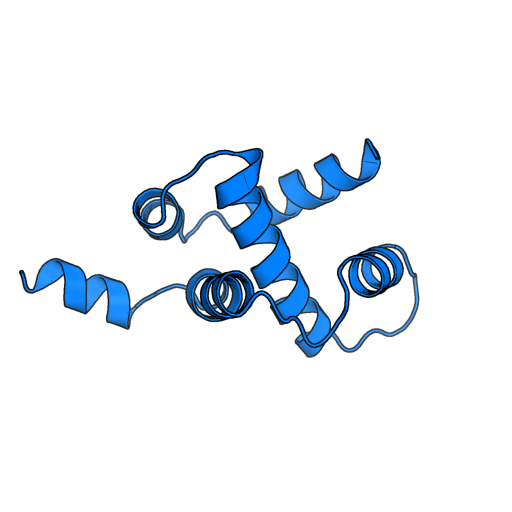72 LEU A N 1
ATOM 582 C CA . LEU A 1 72 ? 0.551 3.070 -7.483 1.00 90.38 72 LEU A CA 1
ATOM 583 C C . LEU A 1 72 ? 2.020 3.122 -7.903 1.00 90.38 72 LEU A C 1
ATOM 585 O O . LEU A 1 72 ? 2.841 3.699 -7.194 1.00 90.38 72 LEU A O 1
ATOM 589 N N . VAL A 1 73 ? 2.353 2.572 -9.074 1.00 89.88 73 VAL A N 1
ATOM 590 C CA . VAL A 1 73 ? 3.739 2.559 -9.567 1.00 89.88 73 VAL A CA 1
ATOM 591 C C . VAL A 1 73 ? 4.253 3.980 -9.816 1.00 89.88 73 VAL A C 1
ATOM 593 O O . VAL A 1 73 ? 5.420 4.262 -9.549 1.00 89.88 73 VAL A O 1
ATOM 596 N N . ASN A 1 74 ? 3.409 4.887 -10.315 1.00 89.31 74 ASN A N 1
ATOM 597 C CA . ASN A 1 74 ? 3.773 6.293 -10.525 1.00 89.31 74 ASN A CA 1
ATOM 598 C C . ASN A 1 74 ? 4.016 7.048 -9.206 1.00 89.31 74 ASN A C 1
ATOM 600 O O . ASN A 1 74 ? 4.850 7.948 -9.177 1.00 89.31 74 ASN A O 1
ATOM 604 N N . HIS A 1 75 ? 3.341 6.660 -8.124 1.00 85.19 75 HIS A N 1
ATOM 605 C CA . HIS A 1 75 ? 3.479 7.247 -6.787 1.00 85.19 75 HIS A CA 1
ATOM 606 C C . HIS A 1 75 ? 4.362 6.395 -5.860 1.00 85.19 75 HIS A C 1
ATOM 608 O O . HIS A 1 75 ? 4.265 6.483 -4.637 1.00 85.19 75 HIS A O 1
ATOM 614 N N . GLY A 1 76 ? 5.248 5.564 -6.419 1.00 78.38 76 GLY A N 1
ATOM 615 C CA . GLY A 1 76 ? 6.091 4.640 -5.656 1.00 78.38 76 GLY A CA 1
ATOM 616 C C . GLY A 1 76 ? 6.986 5.288 -4.591 1.00 78.38 76 GLY A C 1
ATOM 617 O O . GLY A 1 76 ? 7.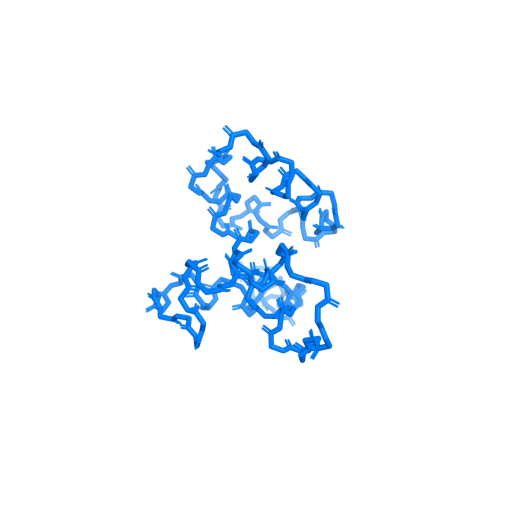360 4.625 -3.623 1.00 78.38 76 GLY A O 1
ATOM 618 N N . SER A 1 77 ? 7.289 6.582 -4.738 1.00 84.00 77 SER A N 1
ATOM 619 C CA . SER A 1 77 ? 8.020 7.405 -3.766 1.00 84.00 77 SER A CA 1
ATOM 620 C C . SER A 1 77 ? 7.192 7.851 -2.557 1.00 84.00 77 SER A C 1
ATOM 622 O O . SER A 1 77 ? 7.765 8.269 -1.554 1.00 84.00 77 SER A O 1
ATOM 624 N N . ASP A 1 78 ? 5.864 7.769 -2.624 1.00 87.44 78 ASP A N 1
ATOM 625 C CA . ASP A 1 78 ? 4.955 8.462 -1.701 1.00 87.44 78 ASP A CA 1
ATOM 626 C C . ASP A 1 78 ? 4.507 7.587 -0.522 1.00 87.44 78 ASP A C 1
ATOM 628 O O . ASP A 1 78 ? 3.547 7.921 0.177 1.00 87.44 78 ASP A O 1
ATOM 632 N N . PHE A 1 79 ? 5.198 6.469 -0.279 1.00 89.25 79 PHE A N 1
ATOM 633 C CA . PHE A 1 79 ? 4.802 5.478 0.722 1.00 89.25 79 PHE A CA 1
ATOM 634 C C . PHE A 1 79 ? 4.514 6.089 2.096 1.00 89.25 79 PHE A C 1
ATOM 636 O O . PHE A 1 79 ? 3.445 5.858 2.652 1.00 89.25 79 PHE A O 1
ATOM 643 N N . GLU A 1 80 ? 5.431 6.896 2.636 1.00 89.25 80 GLU A N 1
ATOM 644 C CA . GLU A 1 80 ? 5.277 7.438 3.992 1.00 89.25 80 GLU A CA 1
ATOM 645 C C . GLU A 1 80 ? 4.074 8.383 4.097 1.00 89.25 80 GLU A C 1
ATOM 647 O O . GLU A 1 80 ? 3.336 8.353 5.080 1.00 89.25 80 GLU A O 1
ATOM 652 N N . LYS A 1 81 ? 3.809 9.163 3.045 1.00 91.69 81 LYS A N 1
ATOM 653 C CA . LYS A 1 81 ? 2.628 10.026 2.980 1.00 91.69 81 LYS A CA 1
ATOM 654 C C . LYS A 1 81 ? 1.343 9.196 2.982 1.00 91.69 81 LYS A C 1
ATOM 656 O O . LYS A 1 81 ? 0.449 9.461 3.780 1.00 91.69 81 LYS A O 1
ATOM 661 N N . LEU A 1 82 ? 1.261 8.174 2.130 1.00 91.88 82 LEU A N 1
ATOM 662 C CA . LEU A 1 82 ? 0.101 7.277 2.075 1.00 91.88 82 LEU A CA 1
ATOM 663 C C . LEU A 1 82 ? -0.095 6.502 3.378 1.00 91.88 82 LEU A C 1
ATOM 665 O O . LEU A 1 82 ? -1.228 6.302 3.807 1.00 91.88 82 LEU A O 1
ATOM 669 N N . ARG A 1 83 ? 0.999 6.097 4.024 1.00 90.69 83 ARG A N 1
ATOM 670 C CA . ARG A 1 83 ? 0.987 5.442 5.330 1.00 90.69 83 ARG A CA 1
ATOM 671 C C . ARG A 1 83 ? 0.378 6.352 6.396 1.00 90.69 83 ARG A C 1
ATOM 673 O O . ARG A 1 83 ? -0.491 5.896 7.134 1.00 90.69 83 ARG A O 1
ATOM 680 N N . ILE A 1 84 ? 0.772 7.626 6.458 1.00 90.44 84 ILE A N 1
ATOM 681 C CA . ILE A 1 84 ? 0.186 8.607 7.388 1.00 90.44 84 ILE A CA 1
ATOM 682 C C . ILE A 1 84 ? -1.311 8.792 7.113 1.00 90.44 84 ILE A C 1
ATOM 684 O O . ILE A 1 84 ? -2.111 8.657 8.038 1.00 90.44 84 ILE A O 1
A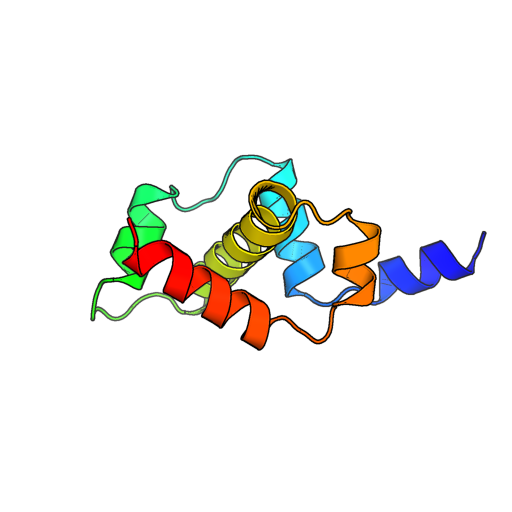TOM 688 N N . GLU A 1 85 ? -1.700 9.020 5.856 1.00 91.62 85 GLU A N 1
ATOM 689 C CA . GLU A 1 85 ? -3.112 9.177 5.468 1.00 91.62 85 GLU A CA 1
ATOM 690 C C . GLU A 1 85 ? -3.948 7.937 5.833 1.00 91.62 85 GLU A C 1
ATOM 692 O O . GLU A 1 85 ? -5.069 8.051 6.335 1.00 91.62 85 GLU A O 1
ATOM 697 N N . PHE A 1 86 ? -3.391 6.739 5.637 1.00 89.19 86 PHE A N 1
ATOM 698 C CA . PHE A 1 86 ? -4.007 5.490 6.070 1.00 89.19 86 PHE A CA 1
ATOM 699 C C . PHE A 1 86 ? -4.214 5.469 7.591 1.00 89.19 86 PHE A C 1
ATOM 701 O O . PHE A 1 86 ? -5.333 5.233 8.047 1.00 89.19 86 PHE A O 1
ATOM 708 N N . PHE A 1 87 ? -3.184 5.766 8.387 1.00 86.69 87 PHE A N 1
ATOM 709 C CA . PHE A 1 87 ? -3.308 5.805 9.848 1.00 86.69 87 PHE A CA 1
ATOM 710 C C . PHE A 1 87 ? -4.319 6.845 10.335 1.00 86.69 87 PHE A C 1
ATOM 712 O O . PHE A 1 87 ? -5.041 6.592 11.298 1.00 86.69 87 PHE A O 1
ATOM 719 N N . GLU A 1 88 ? -4.401 8.003 9.684 1.00 88.19 88 GLU A N 1
ATOM 720 C CA . GLU A 1 88 ? -5.420 9.013 9.974 1.00 88.19 88 GLU A CA 1
ATOM 721 C C . GLU A 1 88 ? -6.827 8.505 9.652 1.00 88.19 88 GLU A C 1
ATOM 723 O O . GLU A 1 88 ? -7.742 8.700 10.453 1.00 88.19 88 GLU A O 1
ATOM 728 N N . SER A 1 89 ? -6.999 7.774 8.546 1.00 84.31 89 SER A N 1
ATOM 729 C CA . SER A 1 89 ? -8.285 7.158 8.197 1.00 84.31 89 SER A CA 1
ATOM 730 C C . SER A 1 89 ? -8.772 6.160 9.256 1.00 84.31 89 SER A C 1
ATOM 732 O O . SER A 1 89 ? -9.974 6.060 9.493 1.00 84.31 89 SER A O 1
ATOM 734 N N . LEU A 1 90 ? -7.853 5.484 9.958 1.00 81.25 90 LEU A N 1
ATOM 735 C CA . LEU A 1 90 ? -8.178 4.546 11.038 1.00 81.25 90 LEU A CA 1
ATOM 736 C C . LEU A 1 90 ? -8.623 5.223 12.342 1.00 81.25 90 LEU A C 1
ATOM 738 O O . LEU A 1 90 ? -9.182 4.544 13.203 1.00 81.25 90 LEU A O 1
ATOM 742 N N . LYS A 1 91 ? -8.341 6.520 12.529 1.00 77.38 91 LYS A N 1
ATOM 743 C CA . LYS A 1 91 ? -8.752 7.284 13.724 1.00 77.38 91 LYS A CA 1
ATOM 744 C C . LYS A 1 91 ? -10.204 7.756 13.652 1.00 77.38 91 LYS A C 1
ATOM 746 O O . LYS A 1 91 ? -10.773 8.097 14.682 1.00 77.38 91 LYS A O 1
ATOM 751 N N . ASN A 1 92 ? -10.773 7.784 12.448 1.00 62.12 92 ASN A N 1
ATOM 752 C CA . ASN A 1 92 ? -12.156 8.186 12.190 1.00 62.12 92 ASN A CA 1
ATOM 753 C C . ASN A 1 92 ? -13.129 6.987 12.146 1.00 62.12 92 ASN A C 1
ATOM 755 O O . ASN A 1 92 ? -14.297 7.172 11.804 1.00 62.12 92 ASN A O 1
ATOM 759 N N . LEU A 1 93 ? -12.635 5.781 12.457 1.00 58.25 93 LEU A N 1
ATOM 760 C CA . LEU A 1 93 ? -13.387 4.533 12.636 1.00 58.25 93 LEU A CA 1
ATOM 761 C C . LEU A 1 93 ? -13.529 4.224 14.129 1.00 58.25 93 LEU A C 1
ATOM 763 O O . LEU A 1 93 ? -14.652 3.858 14.533 1.00 58.25 93 LEU A O 1
#

Radius of gyration: 13.74 Å; chains: 1; bounding box: 26×24×48 Å

pLDDT: mean 78.47, std 13.7, range [47.59, 94.31]